Protein AF-A0A6G0M665-F1 (afdb_monomer_lite)

Foldseek 3Di:
DADEPDALQNLLVLCVDLVRVVPSLVRHDFPVPPDPDDDDDDDDDDDPPPDRPPVSVVVSVVRNVSNVVVNLVVLLVVQCVVCVCLQPDPPPPPPPPDDDDPDDDDDDDDDDPPDDDDPPPHRPPQPSVNSSVVSVVVSVCSSVDHDDPPVVVVVVVVVVD

Sequence (161 aa):
MRIPLATAEMVMILLLDPRTKFSVASLIQHPGEAGEKSGVATDGKQATKERGGDADDERLEQTIAAGNKLLYDAHREVYCKLNAGSCGGDEEAADVSSPNFDLVPSVDDDKVICGAPIAVTKPTTTSKTIQHAQADKVVDEWLEYTVDWVYSLRTRTDNLR

pLDDT: mean 71.15, std 21.15, range [39.16, 98.31]

Organism: NCBI:txid53985

Radius of gyration: 31.01 Å; chains: 1; bounding box: 93×54×78 Å

Structure (mmCIF, N/CA/C/O backbone):
data_AF-A0A6G0M665-F1
#
_entry.id   AF-A0A6G0M665-F1
#
loop_
_atom_site.group_PDB
_atom_site.id
_atom_site.type_symbol
_atom_site.label_atom_id
_atom_site.label_alt_id
_atom_site.label_comp_id
_atom_site.label_asym_id
_atom_site.label_entity_id
_atom_site.label_seq_id
_atom_site.pdbx_PDB_ins_code
_atom_site.Cartn_x
_atom_site.Cartn_y
_atom_site.Cartn_z
_atom_site.occupancy
_atom_site.B_iso_or_equiv
_atom_site.auth_seq_id
_atom_site.auth_comp_id
_atom_site.auth_asym_id
_atom_site.auth_atom_id
_atom_site.pdbx_PDB_model_num
ATOM 1 N N . MET A 1 1 ? 11.786 -13.186 -11.743 1.00 66.00 1 MET A N 1
ATOM 2 C CA . MET A 1 1 ? 10.816 -12.434 -12.569 1.00 66.00 1 MET A CA 1
ATOM 3 C C . MET A 1 1 ? 10.783 -11.019 -12.020 1.00 66.00 1 MET A C 1
ATOM 5 O O . MET A 1 1 ? 10.688 -10.898 -10.808 1.00 66.00 1 MET A O 1
ATOM 9 N N . ARG A 1 2 ? 10.946 -9.992 -12.859 1.00 79.56 2 ARG A N 1
ATOM 10 C CA . ARG A 1 2 ? 10.874 -8.578 -12.453 1.00 79.56 2 ARG A CA 1
ATOM 11 C C . ARG A 1 2 ? 9.732 -7.903 -13.221 1.00 79.56 2 ARG A C 1
ATOM 13 O O . ARG A 1 2 ? 9.453 -8.304 -14.351 1.00 79.56 2 ARG A O 1
ATOM 20 N N . ILE A 1 3 ? 9.066 -6.940 -12.597 1.00 80.69 3 ILE A N 1
ATOM 21 C CA . ILE A 1 3 ? 7.891 -6.236 -13.110 1.00 80.69 3 ILE A CA 1
ATOM 22 C C . ILE A 1 3 ? 8.375 -4.990 -13.861 1.00 80.69 3 ILE A C 1
ATOM 24 O O . ILE A 1 3 ? 8.876 -4.063 -13.215 1.00 80.69 3 ILE A O 1
ATOM 28 N N . PRO A 1 4 ? 8.263 -4.946 -15.200 1.00 78.88 4 PRO A N 1
ATOM 29 C CA . PRO A 1 4 ? 8.605 -3.752 -15.955 1.00 78.88 4 PRO A CA 1
ATOM 30 C C . PRO A 1 4 ? 7.635 -2.627 -15.611 1.00 78.88 4 PRO A C 1
ATOM 32 O O . PRO A 1 4 ? 6.425 -2.842 -15.561 1.00 78.88 4 PRO A O 1
ATOM 35 N N . LEU A 1 5 ? 8.170 -1.417 -15.445 1.00 78.38 5 LEU A N 1
ATOM 36 C CA . LEU A 1 5 ? 7.372 -0.193 -15.381 1.00 78.38 5 LEU A CA 1
ATOM 37 C C . LEU A 1 5 ? 6.303 -0.209 -14.265 1.00 78.38 5 LEU A C 1
ATOM 39 O O . LEU A 1 5 ? 5.149 0.147 -14.498 1.00 78.38 5 LEU A O 1
ATOM 43 N N . ALA A 1 6 ? 6.689 -0.629 -13.056 1.00 86.44 6 ALA A N 1
ATOM 44 C CA . ALA A 1 6 ? 5.774 -0.695 -11.920 1.00 86.44 6 ALA A CA 1
ATOM 45 C C . ALA A 1 6 ? 5.127 0.667 -11.613 1.00 86.44 6 ALA A C 1
ATOM 47 O O . ALA A 1 6 ? 5.780 1.712 -11.668 1.00 86.44 6 ALA A O 1
ATOM 48 N N . THR A 1 7 ? 3.837 0.641 -11.278 1.00 92.94 7 THR A N 1
ATOM 49 C CA . THR A 1 7 ? 3.089 1.806 -10.792 1.00 92.94 7 THR A CA 1
ATOM 50 C C . THR A 1 7 ? 3.033 1.812 -9.263 1.00 92.94 7 THR A C 1
ATOM 52 O O . THR A 1 7 ? 3.284 0.797 -8.610 1.00 92.94 7 THR A O 1
ATOM 55 N N . ALA A 1 8 ? 2.647 2.945 -8.675 1.00 95.75 8 ALA A N 1
ATOM 56 C CA . ALA A 1 8 ? 2.452 3.062 -7.230 1.00 95.75 8 ALA A CA 1
ATOM 57 C C . ALA A 1 8 ? 1.362 2.102 -6.696 1.00 95.75 8 ALA A C 1
ATOM 59 O O . ALA A 1 8 ? 1.492 1.556 -5.604 1.00 95.75 8 ALA A O 1
ATOM 60 N N . GLU A 1 9 ? 0.319 1.831 -7.485 1.00 95.62 9 GLU A N 1
ATOM 61 C CA . GLU A 1 9 ? -0.730 0.858 -7.145 1.00 95.62 9 GLU A CA 1
ATOM 62 C C . GLU A 1 9 ? -0.183 -0.574 -7.099 1.00 95.62 9 GLU A C 1
ATOM 64 O O . GLU A 1 9 ? -0.508 -1.335 -6.190 1.00 95.62 9 GLU A O 1
ATOM 69 N N . MET A 1 10 ? 0.698 -0.937 -8.039 1.00 95.12 10 MET A N 1
ATOM 70 C CA . MET A 1 10 ? 1.371 -2.239 -8.013 1.00 95.12 10 MET A CA 1
ATOM 71 C C . MET A 1 10 ? 2.260 -2.373 -6.779 1.00 95.12 10 MET A C 1
ATOM 73 O O . MET A 1 10 ? 2.226 -3.409 -6.121 1.00 95.12 10 MET A O 1
ATOM 77 N N . VAL A 1 11 ? 3.010 -1.324 -6.427 1.00 95.81 11 VAL A N 1
ATOM 78 C CA . VAL A 1 11 ? 3.788 -1.288 -5.180 1.00 95.81 11 VAL A CA 1
ATOM 79 C C . VAL A 1 11 ? 2.882 -1.521 -3.972 1.00 95.81 11 VAL A C 1
ATOM 81 O O . VAL A 1 11 ? 3.197 -2.372 -3.146 1.00 95.81 11 VAL A O 1
ATOM 84 N N . MET A 1 12 ? 1.748 -0.821 -3.879 1.00 96.69 12 MET A N 1
ATOM 85 C CA . MET A 1 12 ? 0.790 -1.003 -2.785 1.00 96.69 12 MET A CA 1
ATOM 86 C C . MET A 1 12 ? 0.312 -2.461 -2.688 1.00 96.69 12 MET A C 1
ATOM 88 O O . MET A 1 12 ? 0.304 -3.028 -1.599 1.00 96.69 12 MET A O 1
ATOM 92 N N . ILE A 1 13 ? -0.023 -3.101 -3.815 1.00 96.00 13 ILE A N 1
ATOM 93 C CA . ILE A 1 13 ? -0.419 -4.520 -3.845 1.00 96.00 13 ILE A CA 1
ATOM 94 C C . ILE A 1 13 ? 0.716 -5.421 -3.334 1.00 96.00 13 ILE A C 1
ATOM 96 O O . ILE A 1 13 ? 0.468 -6.322 -2.535 1.00 96.00 13 ILE A O 1
ATOM 100 N N . LEU A 1 14 ? 1.962 -5.166 -3.745 1.00 95.44 14 LEU A N 1
ATOM 101 C CA . LEU A 1 14 ? 3.118 -5.942 -3.285 1.00 95.44 14 LEU A CA 1
ATOM 102 C C . LEU A 1 14 ? 3.414 -5.738 -1.792 1.00 95.44 14 LEU A C 1
ATOM 104 O O . LEU A 1 14 ? 3.891 -6.665 -1.141 1.00 95.44 14 LEU A O 1
ATOM 108 N N . LEU A 1 15 ? 3.135 -4.554 -1.243 1.00 96.31 15 LEU A N 1
ATOM 109 C CA . LEU A 1 15 ? 3.263 -4.267 0.190 1.00 96.31 15 LEU A CA 1
ATOM 110 C C . LEU A 1 15 ? 2.168 -4.955 1.023 1.00 96.31 15 LEU A C 1
ATOM 112 O O . LEU A 1 15 ? 2.395 -5.280 2.189 1.00 96.31 15 LEU A O 1
ATOM 116 N N . LEU A 1 16 ? 0.997 -5.208 0.431 1.00 96.06 16 LEU A N 1
ATOM 117 C CA . LEU A 1 16 ? -0.117 -5.927 1.061 1.00 96.06 16 LEU A CA 1
ATOM 118 C C . LEU A 1 16 ? 0.056 -7.452 1.061 1.00 96.06 16 LEU A C 1
ATOM 120 O O . LEU A 1 16 ? -0.622 -8.132 1.829 1.00 96.06 16 LEU A O 1
ATOM 124 N N . ASP A 1 17 ? 0.940 -8.010 0.234 1.00 93.12 17 ASP A N 1
ATOM 125 C CA . ASP A 1 17 ? 1.244 -9.443 0.254 1.00 93.12 17 ASP A CA 1
ATOM 126 C C . ASP A 1 17 ? 2.455 -9.724 1.176 1.00 93.12 17 ASP A C 1
ATOM 128 O O . ASP A 1 17 ? 3.577 -9.282 0.889 1.00 93.12 17 ASP A O 1
ATOM 132 N N . PRO A 1 18 ? 2.280 -10.500 2.273 1.00 91.56 18 PRO A N 1
ATOM 133 C CA . PRO A 1 18 ? 3.366 -10.906 3.168 1.00 91.56 18 PRO A CA 1
ATOM 134 C C . PRO A 1 18 ? 4.585 -11.512 2.476 1.00 91.56 18 PRO A C 1
ATOM 136 O O . PRO A 1 18 ? 5.680 -11.472 3.033 1.00 91.56 18 PRO A O 1
ATOM 139 N N . ARG A 1 19 ? 4.397 -12.135 1.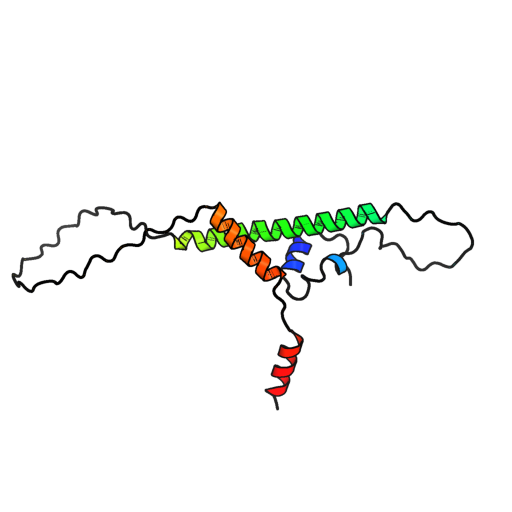308 1.00 90.06 19 ARG A N 1
ATOM 140 C CA . ARG A 1 19 ? 5.459 -12.821 0.564 1.00 90.06 19 ARG A CA 1
ATOM 141 C C . ARG A 1 19 ? 6.328 -11.859 -0.230 1.00 90.06 19 ARG A C 1
ATOM 143 O O . ARG A 1 19 ? 7.475 -12.190 -0.512 1.00 90.06 19 ARG A O 1
ATOM 150 N N . THR A 1 20 ? 5.794 -10.700 -0.608 1.00 92.06 20 THR A N 1
ATOM 151 C CA . THR A 1 20 ? 6.472 -9.765 -1.513 1.00 92.06 20 THR A CA 1
ATOM 152 C C . THR A 1 20 ? 6.873 -8.457 -0.854 1.00 92.06 20 THR A C 1
ATOM 154 O O . THR A 1 20 ? 7.778 -7.799 -1.365 1.00 92.06 20 THR A O 1
ATOM 157 N N . LYS A 1 21 ? 6.272 -8.085 0.285 1.00 93.25 21 LYS A N 1
ATOM 158 C CA . LYS A 1 21 ? 6.498 -6.777 0.924 1.00 93.25 21 LYS A CA 1
ATOM 159 C C . LYS A 1 21 ? 7.956 -6.479 1.292 1.00 93.25 21 LYS A C 1
ATOM 161 O O . LYS A 1 21 ? 8.367 -5.328 1.245 1.00 93.25 21 LYS A O 1
ATOM 166 N N . PHE A 1 22 ? 8.765 -7.507 1.560 1.00 92.62 22 PHE A N 1
ATOM 167 C CA . PHE A 1 22 ? 10.204 -7.369 1.844 1.00 92.62 22 PHE A CA 1
ATOM 168 C C . PHE A 1 22 ? 11.093 -7.372 0.592 1.00 92.62 22 PHE A C 1
ATOM 170 O O . PHE A 1 22 ? 12.308 -7.227 0.685 1.00 92.62 22 PHE A O 1
ATOM 177 N N . SER A 1 23 ? 10.518 -7.584 -0.591 1.00 92.19 23 SER A N 1
ATOM 178 C CA . SER A 1 23 ? 11.259 -7.740 -1.848 1.00 92.19 23 SER A CA 1
ATOM 179 C C . SER A 1 23 ? 10.764 -6.809 -2.952 1.00 92.19 23 SER A C 1
ATOM 181 O O . SER A 1 23 ? 11.133 -7.001 -4.107 1.00 92.19 23 SER A O 1
ATOM 183 N N . VAL A 1 24 ? 9.970 -5.786 -2.618 1.00 92.19 24 VAL A N 1
ATOM 184 C CA . VAL A 1 24 ? 9.374 -4.846 -3.585 1.00 92.19 24 VAL A CA 1
ATOM 185 C C . VAL A 1 24 ? 10.424 -4.249 -4.521 1.00 92.19 24 VAL A C 1
ATOM 187 O O . VAL A 1 24 ? 10.279 -4.369 -5.734 1.00 92.19 24 VAL A O 1
ATOM 190 N N . ALA A 1 25 ? 11.514 -3.694 -3.982 1.00 90.50 25 ALA A N 1
ATOM 191 C CA . ALA A 1 25 ? 12.590 -3.118 -4.791 1.00 90.50 25 ALA A CA 1
ATOM 192 C C . ALA A 1 25 ? 13.220 -4.149 -5.747 1.00 90.50 25 ALA A C 1
ATOM 194 O O . ALA A 1 25 ? 13.447 -3.860 -6.914 1.00 90.50 25 ALA A O 1
ATOM 195 N N . SER A 1 26 ? 13.422 -5.388 -5.285 1.00 89.12 26 SER A N 1
ATOM 196 C CA . SER A 1 26 ? 13.996 -6.472 -6.099 1.00 89.12 26 SER A CA 1
ATOM 197 C C . SER A 1 26 ? 13.045 -6.978 -7.193 1.00 89.12 26 SER A C 1
ATOM 199 O O . SER A 1 26 ? 13.487 -7.459 -8.241 1.00 89.12 26 SER A O 1
ATOM 201 N N . LEU A 1 27 ? 11.735 -6.888 -6.947 1.00 89.81 27 LEU A N 1
ATOM 202 C CA . LEU A 1 27 ? 10.686 -7.327 -7.864 1.00 89.81 27 LEU A CA 1
ATOM 203 C C . LEU A 1 27 ? 10.405 -6.316 -8.974 1.00 89.81 27 LEU A C 1
ATOM 205 O O . LEU A 1 27 ? 9.812 -6.704 -9.977 1.00 89.81 27 LEU A O 1
ATOM 209 N N . ILE A 1 28 ? 10.814 -5.058 -8.836 1.00 88.38 28 ILE A N 1
ATOM 210 C CA . ILE A 1 28 ? 10.591 -4.017 -9.841 1.00 88.38 28 ILE A CA 1
ATOM 211 C C . ILE A 1 28 ? 11.800 -3.949 -10.776 1.00 88.38 28 ILE A C 1
ATOM 213 O O . ILE A 1 28 ? 12.947 -4.091 -10.368 1.00 88.38 28 ILE A O 1
ATOM 217 N N . GLN A 1 29 ? 11.534 -3.812 -12.071 1.00 75.94 29 GLN A N 1
ATOM 218 C CA . GLN A 1 29 ? 12.558 -3.756 -13.111 1.00 75.94 29 GLN A CA 1
ATOM 219 C C . GLN A 1 29 ? 12.955 -2.298 -13.370 1.00 75.94 29 GLN A C 1
ATOM 221 O O . GLN A 1 29 ? 12.078 -1.446 -13.554 1.00 75.94 29 GLN A O 1
ATOM 226 N N . HIS A 1 30 ? 14.259 -2.021 -13.447 1.00 66.31 30 HIS A N 1
ATOM 227 C CA . HIS A 1 30 ? 14.750 -0.701 -13.839 1.00 66.31 30 HIS A CA 1
ATOM 228 C C . HIS A 1 30 ? 14.554 -0.496 -15.351 1.00 66.31 30 HIS A C 1
ATOM 230 O O . HIS A 1 30 ? 14.824 -1.418 -16.131 1.00 66.31 30 HIS A O 1
ATOM 236 N N . PRO A 1 31 ? 14.118 0.695 -15.802 1.00 57.03 31 PRO A N 1
ATOM 237 C CA . PRO A 1 31 ? 14.002 1.012 -17.226 1.00 57.03 31 PRO A CA 1
ATOM 238 C C . PRO A 1 31 ? 15.306 0.786 -18.018 1.00 57.03 31 PRO A C 1
ATOM 240 O O . PRO A 1 31 ? 15.240 0.438 -19.197 1.00 57.03 31 PRO A O 1
ATOM 243 N N . GLY A 1 32 ? 16.477 0.910 -17.382 1.00 53.75 32 GLY A N 1
ATOM 244 C CA . GLY A 1 32 ? 17.789 0.663 -17.986 1.00 53.75 32 GLY A CA 1
ATOM 245 C C . GLY A 1 32 ? 18.221 -0.803 -18.147 1.00 53.75 32 GLY A C 1
ATOM 246 O O . GLY A 1 32 ? 19.199 -1.063 -18.847 1.00 53.75 32 GLY A O 1
ATOM 247 N N . GLU A 1 33 ? 17.522 -1.781 -17.558 1.00 54.44 33 GLU A N 1
ATOM 248 C CA . GLU A 1 33 ? 17.923 -3.202 -17.618 1.00 54.44 33 GLU A CA 1
ATOM 249 C C . GLU A 1 33 ? 17.336 -3.975 -18.813 1.00 54.44 33 GLU A C 1
ATOM 251 O O . GLU A 1 33 ? 17.741 -5.106 -19.084 1.00 54.44 33 GLU A O 1
ATOM 256 N N . ALA A 1 34 ? 16.426 -3.382 -19.592 1.00 49.84 34 ALA A N 1
ATOM 257 C CA . ALA A 1 34 ? 15.792 -4.032 -20.750 1.00 49.84 34 ALA A CA 1
ATOM 258 C C . ALA A 1 34 ? 16.721 -4.186 -21.984 1.00 49.84 34 ALA A C 1
ATOM 260 O O . ALA A 1 34 ? 16.254 -4.349 -23.115 1.00 49.84 34 ALA A O 1
ATOM 261 N N . GLY A 1 35 ? 18.042 -4.118 -21.790 1.00 48.59 35 GLY A N 1
ATOM 262 C CA . GLY A 1 35 ? 19.021 -3.8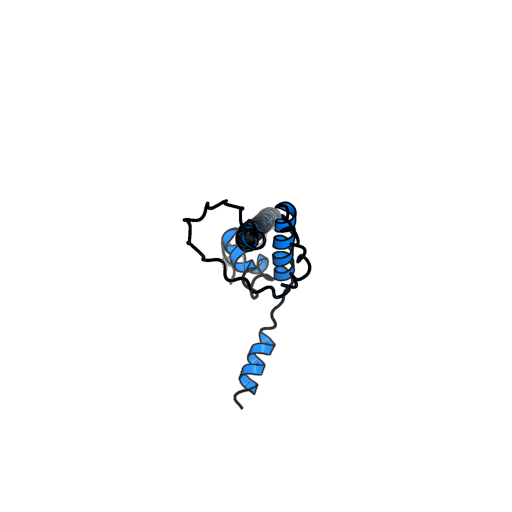72 -22.844 1.00 48.59 35 GLY A CA 1
ATOM 263 C C . GLY A 1 35 ? 20.253 -4.774 -22.897 1.00 48.59 35 GLY A C 1
ATOM 264 O O . GLY A 1 35 ? 21.132 -4.456 -23.685 1.00 48.59 35 GLY A O 1
ATOM 265 N N . GLU A 1 36 ? 20.361 -5.888 -22.165 1.00 48.16 36 GLU A N 1
ATOM 266 C CA . GLU A 1 36 ? 21.411 -6.886 -22.460 1.00 48.16 36 GLU A CA 1
ATOM 267 C C . GLU A 1 36 ? 20.904 -7.922 -23.464 1.00 48.16 36 GLU A C 1
ATOM 269 O O . GLU A 1 36 ? 20.560 -9.064 -23.162 1.00 48.16 36 GLU A O 1
ATOM 274 N N . LYS A 1 37 ? 20.855 -7.485 -24.723 1.00 46.00 37 LYS A N 1
ATOM 275 C CA . LYS A 1 37 ? 20.794 -8.396 -25.863 1.00 46.00 37 LYS A CA 1
ATOM 276 C C . LYS A 1 37 ? 22.170 -9.044 -25.977 1.00 46.00 37 LYS A C 1
ATOM 278 O O . LYS A 1 37 ? 23.154 -8.360 -26.241 1.00 46.00 37 LYS A O 1
ATOM 283 N N . SER A 1 38 ? 22.214 -10.359 -25.787 1.00 49.84 38 SER A N 1
ATOM 284 C CA . SER A 1 38 ? 23.315 -11.223 -26.212 1.00 49.84 38 SER A CA 1
ATOM 285 C C . SER A 1 38 ? 23.805 -10.808 -27.608 1.00 49.84 38 SER A C 1
ATOM 287 O O . SER A 1 38 ? 23.031 -10.814 -28.565 1.00 49.84 38 SER A O 1
ATOM 289 N N . GLY A 1 39 ? 25.068 -10.397 -27.718 1.00 39.84 39 GLY A N 1
ATOM 290 C CA . GLY A 1 39 ? 25.641 -9.902 -28.966 1.00 39.84 39 GLY A CA 1
ATOM 291 C C . GLY A 1 39 ? 27.151 -9.731 -28.870 1.00 39.84 39 GLY A C 1
ATOM 292 O O . GLY A 1 39 ? 27.620 -8.670 -28.490 1.00 39.84 39 GLY A O 1
ATOM 293 N N . VAL A 1 40 ? 27.860 -10.823 -29.174 1.00 42.66 40 VAL A N 1
ATOM 294 C CA . VAL A 1 40 ? 29.243 -10.959 -29.677 1.00 42.66 40 VAL A CA 1
ATOM 295 C C . VAL A 1 40 ? 30.237 -9.833 -29.346 1.00 42.66 40 VAL A C 1
ATOM 297 O O . VAL A 1 40 ? 30.130 -8.704 -29.813 1.00 42.66 40 VAL A O 1
ATOM 300 N N . ALA A 1 41 ? 31.300 -10.219 -28.636 1.00 48.84 41 ALA A N 1
ATOM 301 C CA . ALA A 1 41 ? 32.495 -9.420 -28.418 1.00 48.84 41 ALA A CA 1
ATOM 302 C C . ALA A 1 41 ? 33.111 -8.925 -29.739 1.00 48.84 41 ALA A C 1
ATOM 304 O O . ALA A 1 41 ? 33.592 -9.724 -30.540 1.00 48.84 41 ALA A O 1
ATOM 305 N N . THR A 1 42 ? 33.191 -7.606 -29.907 1.00 44.94 42 THR A N 1
ATOM 306 C CA . THR A 1 42 ? 34.219 -6.969 -30.737 1.00 44.94 42 THR A CA 1
ATOM 307 C C . THR A 1 42 ? 34.787 -5.763 -29.999 1.00 44.94 42 THR A C 1
ATOM 309 O O . THR A 1 42 ? 34.148 -4.723 -29.889 1.00 44.94 42 THR A O 1
ATOM 312 N N . ASP A 1 43 ? 35.970 -6.006 -29.447 1.00 45.84 43 ASP A N 1
ATOM 313 C CA . ASP A 1 43 ? 37.128 -5.133 -29.265 1.00 45.84 43 ASP A CA 1
ATOM 314 C C . ASP A 1 43 ? 36.938 -3.635 -28.933 1.00 45.84 43 ASP A C 1
ATOM 316 O O . ASP A 1 43 ? 36.468 -2.826 -29.731 1.00 45.84 43 ASP A O 1
ATOM 320 N N . GLY A 1 44 ? 37.456 -3.262 -27.758 1.00 51.94 44 GLY A N 1
ATOM 321 C CA . GLY A 1 44 ? 38.269 -2.057 -27.602 1.00 51.94 44 GLY A CA 1
ATOM 322 C C . GLY A 1 44 ? 37.613 -0.687 -27.792 1.00 51.94 44 GLY A C 1
ATOM 323 O O . GLY A 1 44 ? 38.042 0.082 -28.649 1.00 51.94 44 GLY A O 1
ATOM 324 N N . LYS A 1 45 ? 36.695 -0.287 -26.903 1.00 42.69 45 LYS A N 1
ATOM 325 C CA . LYS A 1 45 ? 36.609 1.121 -26.465 1.00 42.69 45 LYS A CA 1
ATOM 326 C C . LYS A 1 45 ? 35.869 1.242 -25.138 1.00 42.69 45 LYS A C 1
ATOM 328 O O . LYS A 1 45 ? 34.710 0.864 -25.024 1.00 42.69 45 LYS A O 1
ATOM 333 N N . GLN A 1 46 ? 36.571 1.774 -24.143 1.00 46.56 46 GLN A N 1
ATOM 334 C CA . GLN A 1 46 ? 36.059 2.114 -22.820 1.00 46.56 46 GLN A CA 1
ATOM 335 C C . GLN A 1 46 ? 34.823 3.014 -22.965 1.00 46.56 46 GLN A C 1
ATOM 337 O O . GLN A 1 46 ? 34.931 4.196 -23.285 1.00 46.56 46 GLN A O 1
ATOM 342 N N . ALA A 1 47 ? 33.642 2.427 -22.783 1.00 42.31 47 ALA A N 1
ATOM 343 C CA . ALA A 1 47 ? 32.397 3.161 -22.677 1.00 42.31 47 ALA A CA 1
ATOM 344 C C . ALA A 1 47 ? 32.302 3.717 -21.254 1.00 42.31 47 ALA A C 1
ATOM 346 O O . ALA A 1 47 ? 32.274 2.962 -20.283 1.00 42.31 47 ALA A O 1
ATOM 347 N N . THR A 1 48 ? 32.269 5.040 -21.133 1.00 42.69 48 THR A N 1
ATOM 348 C CA . THR A 1 48 ? 31.916 5.754 -19.905 1.00 42.69 48 THR A CA 1
ATOM 349 C C . THR A 1 48 ? 30.512 5.319 -19.472 1.00 42.69 48 THR A C 1
ATOM 351 O O . THR A 1 48 ? 29.515 5.783 -20.024 1.00 42.69 48 THR A O 1
ATOM 354 N N . LYS A 1 49 ? 30.424 4.379 -18.527 1.00 51.34 49 LYS A N 1
ATOM 355 C CA . LYS A 1 49 ? 29.171 3.805 -18.014 1.00 51.34 49 LYS A CA 1
ATOM 356 C C . LYS A 1 49 ? 28.808 4.430 -16.667 1.00 51.34 49 LYS A C 1
ATOM 358 O O . LYS A 1 49 ? 28.731 3.719 -15.682 1.00 51.34 49 LYS A O 1
ATOM 363 N N . GLU A 1 50 ? 28.591 5.741 -16.602 1.00 48.06 50 GLU A N 1
ATOM 364 C CA . GLU A 1 50 ? 28.196 6.408 -15.347 1.00 48.06 50 GLU A CA 1
ATOM 365 C C . GLU A 1 50 ? 27.295 7.620 -15.631 1.00 48.06 50 GLU A C 1
ATOM 367 O O . GLU A 1 50 ? 27.736 8.765 -15.606 1.00 48.06 50 GLU A O 1
ATOM 372 N N . ARG A 1 51 ? 26.025 7.376 -15.987 1.00 50.06 51 ARG A N 1
ATOM 373 C CA . ARG A 1 51 ? 24.966 8.413 -15.911 1.00 50.06 51 ARG A CA 1
ATOM 374 C C . ARG A 1 51 ? 23.521 7.894 -15.908 1.00 50.06 51 ARG A C 1
ATOM 376 O O . ARG A 1 51 ? 22.604 8.701 -15.841 1.00 50.06 51 ARG A O 1
ATOM 383 N N . GLY A 1 52 ? 23.308 6.581 -16.032 1.00 50.41 52 GLY A N 1
ATOM 384 C CA . GLY A 1 52 ? 21.967 5.983 -16.132 1.00 50.41 52 GLY A CA 1
ATOM 385 C C . GLY A 1 52 ? 21.455 5.281 -14.871 1.00 50.41 52 GLY A C 1
ATOM 386 O O . GLY A 1 52 ? 20.270 5.000 -14.815 1.00 50.41 52 GLY A O 1
ATOM 387 N N . GLY A 1 53 ? 22.311 4.992 -13.881 1.00 59.94 53 GLY A N 1
ATOM 388 C CA . GLY A 1 53 ? 21.896 4.285 -12.657 1.00 59.94 53 GLY A CA 1
ATOM 389 C C . GLY A 1 53 ? 21.150 5.185 -11.672 1.00 59.94 53 GLY A C 1
ATOM 390 O O . GLY A 1 53 ? 20.068 4.845 -11.224 1.00 59.94 53 GLY A O 1
ATOM 391 N N . ASP A 1 54 ? 21.686 6.381 -11.432 1.00 68.25 54 ASP A N 1
ATOM 392 C CA . ASP A 1 54 ? 21.182 7.321 -10.421 1.00 68.25 54 ASP A CA 1
ATOM 393 C C . ASP A 1 54 ? 19.726 7.755 -10.675 1.00 68.25 54 ASP A C 1
ATOM 395 O O . ASP A 1 54 ? 18.868 7.648 -9.807 1.00 68.25 54 ASP A O 1
ATOM 399 N N . ALA A 1 55 ? 19.400 8.139 -11.914 1.00 76.50 55 ALA A N 1
ATOM 400 C CA . ALA A 1 55 ? 18.047 8.570 -12.273 1.00 76.50 55 ALA A CA 1
ATOM 401 C C . ALA A 1 55 ? 17.014 7.424 -12.262 1.00 76.50 55 ALA A C 1
ATOM 403 O O . ALA A 1 55 ? 15.835 7.650 -11.973 1.00 76.50 55 ALA A O 1
ATOM 404 N N . ASP A 1 56 ? 17.435 6.201 -12.596 1.00 77.94 56 ASP A N 1
ATOM 405 C CA . ASP A 1 56 ? 16.558 5.026 -12.577 1.00 77.94 56 ASP A CA 1
ATOM 406 C C . ASP A 1 56 ? 16.294 4.555 -11.138 1.00 77.94 56 ASP A C 1
ATOM 408 O O . ASP A 1 56 ? 15.166 4.158 -10.829 1.00 77.94 56 ASP A O 1
ATOM 412 N N . ASP A 1 57 ? 17.296 4.648 -10.261 1.00 82.62 57 ASP A N 1
ATOM 413 C CA . ASP A 1 57 ? 17.179 4.357 -8.829 1.00 82.62 57 ASP A CA 1
ATOM 414 C C . ASP A 1 57 ? 16.301 5.401 -8.127 1.00 82.62 57 ASP A C 1
ATOM 416 O O . ASP A 1 57 ? 15.355 5.041 -7.428 1.00 82.62 57 ASP A O 1
ATOM 420 N N . GLU A 1 58 ? 16.502 6.696 -8.395 1.00 87.81 58 GLU A N 1
ATOM 421 C CA . GLU A 1 58 ? 15.621 7.758 -7.888 1.00 87.81 58 GLU A CA 1
ATOM 422 C C . GLU A 1 58 ? 14.161 7.537 -8.303 1.00 87.81 58 GLU A C 1
ATOM 424 O O . GLU A 1 58 ? 13.238 7.702 -7.50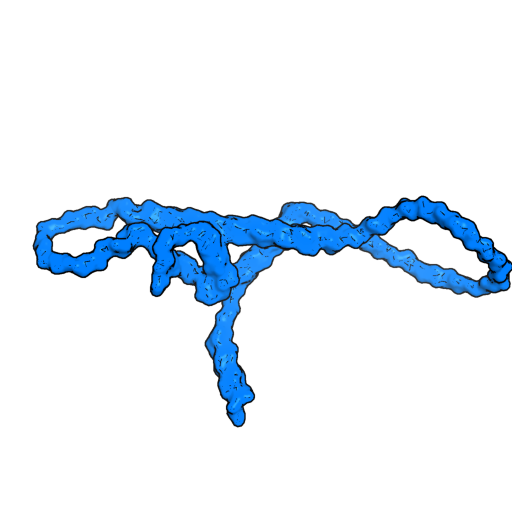1 1.00 87.81 58 GLU A O 1
ATOM 429 N N . ARG A 1 59 ? 13.925 7.140 -9.559 1.00 87.50 59 ARG A N 1
ATOM 430 C CA . ARG A 1 59 ? 12.575 6.860 -10.063 1.00 87.50 59 ARG A CA 1
ATOM 431 C C . ARG A 1 59 ? 11.952 5.641 -9.381 1.00 87.50 59 ARG A C 1
ATOM 433 O O . ARG A 1 59 ? 10.739 5.633 -9.139 1.00 87.50 59 ARG A O 1
ATOM 440 N N . LEU A 1 60 ? 12.749 4.614 -9.087 1.00 88.56 60 LEU A N 1
ATOM 441 C CA . LEU A 1 60 ? 12.304 3.451 -8.323 1.00 88.56 60 LEU A CA 1
ATOM 442 C C . LEU A 1 60 ? 11.884 3.872 -6.912 1.00 88.56 60 LEU A C 1
ATOM 444 O O . LEU A 1 60 ? 10.749 3.601 -6.517 1.00 88.56 60 LEU A O 1
ATOM 448 N N . GLU A 1 61 ? 12.748 4.590 -6.200 1.00 91.62 61 GLU A N 1
ATOM 449 C CA . GLU A 1 61 ? 12.480 5.067 -4.841 1.00 91.62 61 GLU A CA 1
ATOM 450 C C . GLU A 1 61 ? 11.239 5.965 -4.789 1.00 91.62 61 GLU A C 1
ATOM 452 O O . GLU A 1 61 ? 10.376 5.796 -3.930 1.00 91.62 61 GLU A O 1
ATOM 457 N N . GLN A 1 62 ? 11.063 6.857 -5.769 1.00 93.62 62 GLN A N 1
ATOM 458 C CA . GLN A 1 62 ? 9.851 7.674 -5.893 1.00 93.62 62 GLN A CA 1
ATOM 459 C C . GLN A 1 62 ? 8.590 6.825 -6.091 1.00 93.62 62 GLN A C 1
ATOM 461 O O . GLN A 1 62 ? 7.545 7.116 -5.506 1.00 93.62 62 GLN A O 1
ATOM 466 N N . THR A 1 63 ? 8.674 5.765 -6.896 1.00 94.00 63 THR A N 1
ATOM 467 C CA . THR A 1 63 ? 7.546 4.852 -7.132 1.00 94.00 63 THR A CA 1
ATOM 468 C C . THR A 1 63 ? 7.205 4.071 -5.862 1.00 94.00 63 THR A C 1
ATOM 470 O O . THR A 1 63 ? 6.027 3.928 -5.522 1.00 94.00 63 THR A O 1
ATOM 473 N N . ILE A 1 64 ? 8.223 3.617 -5.123 1.00 94.62 64 ILE A N 1
ATOM 474 C CA . ILE A 1 64 ? 8.058 2.925 -3.841 1.00 94.62 64 ILE A CA 1
ATOM 475 C C . ILE A 1 64 ? 7.447 3.865 -2.798 1.00 94.62 64 ILE A C 1
ATOM 477 O O . ILE A 1 64 ? 6.482 3.498 -2.123 1.00 94.62 64 ILE A O 1
ATOM 481 N N . ALA A 1 65 ? 7.953 5.093 -2.688 1.00 96.94 65 ALA A N 1
ATOM 482 C CA . ALA A 1 65 ? 7.432 6.106 -1.777 1.00 96.94 65 ALA A CA 1
ATOM 483 C C . ALA A 1 65 ? 5.972 6.464 -2.098 1.00 96.94 65 ALA A C 1
ATOM 485 O O . ALA A 1 65 ? 5.143 6.566 -1.192 1.00 96.94 65 ALA A O 1
ATOM 486 N N . ALA A 1 66 ? 5.625 6.591 -3.382 1.00 97.38 66 ALA A N 1
ATOM 487 C CA . ALA A 1 66 ? 4.253 6.833 -3.816 1.00 97.38 66 ALA A CA 1
ATOM 488 C C . ALA A 1 66 ? 3.315 5.666 -3.460 1.00 97.38 66 ALA A C 1
ATOM 490 O O . ALA A 1 66 ? 2.196 5.900 -3.002 1.00 97.38 66 ALA A O 1
ATOM 491 N N . GLY A 1 67 ? 3.768 4.419 -3.626 1.00 97.38 67 GLY A N 1
ATOM 492 C CA . GLY A 1 67 ? 2.994 3.237 -3.242 1.00 97.38 67 GLY A CA 1
ATOM 493 C C . GLY A 1 67 ? 2.802 3.107 -1.731 1.00 97.38 67 GLY A C 1
ATOM 494 O O . GLY A 1 67 ? 1.696 2.813 -1.282 1.00 97.38 67 GLY A O 1
ATOM 495 N N . ASN A 1 68 ? 3.834 3.414 -0.938 1.00 97.88 68 ASN A N 1
ATOM 496 C CA . ASN A 1 68 ? 3.709 3.511 0.518 1.00 97.88 68 ASN A CA 1
ATOM 497 C C . ASN A 1 68 ? 2.680 4.575 0.902 1.00 97.88 68 ASN A C 1
ATOM 499 O O . ASN A 1 68 ? 1.743 4.291 1.638 1.00 97.88 68 ASN A O 1
ATOM 503 N N . LYS A 1 69 ? 2.788 5.786 0.348 1.00 98.12 69 LYS A N 1
ATOM 504 C CA . LYS A 1 69 ? 1.825 6.857 0.622 1.00 98.12 69 LYS A CA 1
ATOM 505 C C . LYS A 1 69 ? 0.384 6.430 0.314 1.00 98.12 69 LYS A C 1
ATOM 507 O O . LYS A 1 69 ? -0.498 6.684 1.129 1.00 98.12 69 LYS A O 1
ATOM 512 N N . LEU A 1 70 ? 0.152 5.762 -0.821 1.00 98.31 70 LEU A N 1
ATOM 513 C CA . LEU A 1 70 ? -1.161 5.207 -1.169 1.00 98.31 70 LEU A CA 1
ATOM 514 C C . LEU A 1 70 ? -1.667 4.214 -0.118 1.00 98.31 70 LEU A C 1
ATOM 516 O O . LEU A 1 70 ? -2.827 4.303 0.273 1.00 98.31 70 LEU A O 1
ATOM 520 N N . LEU A 1 71 ? -0.804 3.316 0.364 1.00 98.12 71 LEU A N 1
ATOM 521 C CA . LEU A 1 71 ? -1.151 2.352 1.408 1.00 98.12 71 LEU A CA 1
ATOM 522 C C . LEU A 1 71 ? -1.613 3.049 2.697 1.00 98.12 71 LEU A C 1
ATOM 524 O O . LEU A 1 71 ? -2.696 2.744 3.196 1.00 98.12 71 LEU A O 1
ATOM 528 N N . TYR A 1 72 ? -0.827 4.000 3.212 1.00 98.12 72 TYR A N 1
ATOM 529 C CA . TYR A 1 72 ? -1.178 4.738 4.432 1.00 98.12 72 TYR A CA 1
ATOM 530 C C . TYR A 1 72 ? -2.458 5.558 4.249 1.00 98.12 72 TYR A C 1
ATOM 532 O O . TYR A 1 72 ? -3.342 5.513 5.102 1.00 98.12 72 TYR A O 1
ATOM 540 N N . ASP A 1 73 ? -2.592 6.286 3.139 1.00 98.00 73 ASP A N 1
ATOM 541 C CA . ASP A 1 73 ? -3.769 7.121 2.887 1.00 98.00 73 ASP A CA 1
ATOM 542 C C . ASP A 1 73 ? -5.048 6.272 2.765 1.00 98.00 73 ASP A C 1
ATOM 544 O O . ASP A 1 73 ? -6.061 6.595 3.392 1.00 98.00 73 ASP A O 1
ATOM 548 N N . ALA A 1 74 ? -4.991 5.150 2.039 1.00 97.38 74 ALA A N 1
ATOM 549 C CA . ALA A 1 74 ? -6.115 4.226 1.907 1.00 97.38 74 ALA A CA 1
ATOM 550 C C . ALA A 1 74 ? -6.477 3.566 3.247 1.00 97.38 74 ALA A C 1
ATOM 552 O O . ALA A 1 74 ? -7.655 3.498 3.611 1.00 97.38 74 ALA A O 1
ATOM 553 N N . HIS A 1 75 ? -5.479 3.116 4.017 1.00 97.38 75 HIS A N 1
ATOM 554 C CA . HIS A 1 75 ? -5.725 2.510 5.322 1.00 97.38 75 HIS A CA 1
ATOM 555 C C . HIS A 1 75 ? -6.332 3.513 6.308 1.00 97.38 75 HIS A C 1
ATOM 557 O O . HIS A 1 75 ? -7.319 3.187 6.964 1.00 97.38 75 HIS A O 1
ATOM 563 N N . ARG A 1 76 ? -5.818 4.751 6.372 1.00 96.62 76 ARG A N 1
ATOM 564 C CA . ARG A 1 76 ? -6.401 5.828 7.190 1.00 96.62 76 ARG A CA 1
ATOM 565 C C . ARG A 1 76 ? -7.873 6.042 6.864 1.00 96.62 76 ARG A C 1
ATOM 567 O O . ARG A 1 76 ? -8.678 6.147 7.786 1.00 96.62 76 ARG A O 1
ATOM 574 N N . GLU A 1 77 ? -8.236 6.091 5.581 1.00 95.44 77 GLU A N 1
ATOM 575 C CA . GLU A 1 77 ? -9.626 6.289 5.162 1.00 95.44 77 GLU A CA 1
ATOM 576 C C . GLU A 1 77 ? -10.541 5.166 5.671 1.00 95.44 77 GLU A C 1
ATOM 578 O O . GLU A 1 77 ? -11.588 5.436 6.269 1.00 95.44 77 GLU A O 1
ATOM 583 N N . VAL A 1 78 ? -10.133 3.911 5.471 1.00 94.56 78 VAL A N 1
ATOM 584 C CA . VAL A 1 78 ? -10.892 2.732 5.911 1.00 94.56 78 VAL A CA 1
ATOM 585 C C . VAL A 1 78 ? -10.966 2.671 7.437 1.00 94.56 78 VAL A C 1
ATOM 587 O O . VAL A 1 78 ? -12.052 2.511 7.991 1.00 94.56 78 VAL A O 1
ATOM 590 N N . TYR A 1 79 ? -9.841 2.870 8.123 1.00 93.94 79 TYR A N 1
ATOM 591 C CA . TYR A 1 79 ? -9.749 2.852 9.581 1.00 93.94 79 TYR A CA 1
ATOM 592 C C . TYR A 1 79 ? -10.642 3.923 10.220 1.00 93.94 79 TYR A C 1
ATOM 594 O O . TYR A 1 79 ? -11.391 3.625 11.150 1.00 93.94 79 TYR A O 1
ATOM 602 N N . CYS A 1 80 ? -10.628 5.156 9.697 1.00 90.50 80 CYS A N 1
ATOM 603 C CA . CYS A 1 80 ? -11.502 6.226 10.184 1.00 90.50 80 CYS A CA 1
ATOM 604 C C . CYS A 1 80 ? -12.980 5.862 10.012 1.00 90.50 80 CYS A C 1
ATOM 606 O O . CYS A 1 80 ? -13.767 6.039 10.938 1.00 90.50 80 CYS A O 1
ATOM 608 N N . LYS A 1 81 ? -13.369 5.330 8.845 1.00 90.00 81 LYS A N 1
ATOM 609 C CA . LYS A 1 81 ? -14.759 4.933 8.570 1.00 90.00 81 LYS A CA 1
ATOM 610 C C . LYS A 1 81 ? -15.234 3.808 9.490 1.00 90.00 81 LYS A C 1
ATOM 612 O O . LYS A 1 81 ? -16.350 3.879 9.993 1.00 90.00 81 LYS A O 1
ATOM 617 N N . LEU A 1 82 ? -14.391 2.805 9.734 1.00 89.25 82 LEU A N 1
ATOM 618 C CA . LEU A 1 82 ? -14.717 1.686 10.623 1.00 89.25 82 LEU A CA 1
ATOM 619 C C . LEU A 1 82 ? -14.842 2.127 12.085 1.00 89.25 82 LEU A C 1
ATOM 621 O O . LEU A 1 82 ? -15.716 1.646 12.801 1.00 89.25 82 LEU A O 1
ATOM 625 N N . ASN A 1 83 ? -14.020 3.085 12.514 1.00 84.81 83 ASN A N 1
ATOM 626 C CA . ASN A 1 83 ? -13.991 3.536 13.905 1.00 84.81 83 ASN A CA 1
ATOM 627 C C . ASN A 1 83 ? -14.873 4.760 14.186 1.00 84.81 83 ASN A C 1
ATOM 629 O O . ASN A 1 83 ? -15.041 5.133 15.346 1.00 84.81 83 ASN A O 1
ATOM 633 N N . ALA A 1 84 ? -15.504 5.346 13.163 1.00 75.38 84 ALA A N 1
ATOM 634 C CA . ALA A 1 84 ? -16.465 6.437 13.321 1.00 75.38 84 ALA A CA 1
ATOM 635 C C . ALA A 1 84 ? -17.688 6.028 14.169 1.00 75.38 84 ALA A C 1
ATOM 637 O O . ALA A 1 84 ? -18.200 6.840 14.936 1.00 75.38 84 ALA A O 1
ATOM 638 N N . GLY A 1 85 ? -18.125 4.764 14.079 1.00 61.41 85 GLY A N 1
ATOM 639 C CA . GLY A 1 85 ? -19.267 4.226 14.834 1.00 61.41 85 GLY A CA 1
ATOM 640 C C . GLY A 1 85 ? -18.955 3.812 16.277 1.00 61.41 85 GLY A C 1
ATOM 641 O O . GLY A 1 85 ? -19.864 3.722 17.095 1.00 61.41 85 GLY A O 1
ATOM 642 N N . SER A 1 86 ? -17.679 3.638 16.642 1.00 54.56 86 SER A N 1
ATOM 643 C CA . SER A 1 86 ? -17.280 3.350 18.031 1.00 54.56 86 SER A CA 1
ATOM 644 C C . SER A 1 86 ? -17.450 4.564 18.969 1.00 54.56 86 SER A C 1
ATOM 646 O O . SER A 1 86 ? -17.179 4.459 20.164 1.00 54.56 86 SER A O 1
ATOM 648 N N . CYS A 1 87 ? -17.901 5.707 18.434 1.00 47.97 87 CYS A N 1
ATOM 649 C CA . CYS A 1 87 ? -18.306 6.923 19.147 1.00 47.97 87 CYS A CA 1
ATOM 650 C C . CYS A 1 87 ? -19.813 7.235 19.007 1.00 47.97 87 CYS A C 1
ATOM 652 O O . CYS A 1 87 ? -20.214 8.381 19.188 1.00 47.97 87 CYS A O 1
ATOM 654 N N . GLY A 1 88 ? -20.655 6.254 18.671 1.00 40.47 88 GLY A N 1
ATOM 655 C CA . GLY A 1 88 ? -22.104 6.438 18.546 1.00 40.47 88 GLY A CA 1
ATOM 656 C C . GLY A 1 88 ? -22.854 6.066 19.822 1.00 40.47 88 GLY A C 1
ATOM 657 O O . GLY A 1 88 ? -23.303 4.935 19.959 1.00 40.47 88 GLY A O 1
ATOM 658 N N . GLY A 1 89 ? -22.983 7.018 20.742 1.00 42.12 89 GLY A N 1
ATOM 659 C CA . GLY A 1 89 ? -23.860 6.936 21.911 1.00 42.12 89 GLY A CA 1
ATOM 660 C C . GLY A 1 89 ? -24.585 8.258 22.148 1.00 42.12 89 GLY A C 1
ATOM 661 O O . GLY A 1 89 ? -24.721 8.669 23.292 1.00 42.12 89 GLY A O 1
ATOM 662 N N . ASP A 1 90 ? -24.979 8.944 21.075 1.00 45.72 90 ASP A N 1
ATOM 663 C CA . ASP A 1 90 ? -25.981 10.005 21.146 1.00 45.72 90 ASP A CA 1
ATOM 664 C C . ASP A 1 90 ? -27.344 9.351 20.902 1.00 45.72 90 ASP A C 1
ATOM 666 O O . ASP A 1 90 ? -27.859 9.329 19.785 1.00 45.72 90 ASP A O 1
ATOM 670 N N . GLU A 1 91 ? -27.932 8.788 21.959 1.00 46.88 91 GLU A N 1
ATOM 671 C CA . GLU A 1 91 ? -29.391 8.759 22.038 1.00 46.88 91 GLU A CA 1
ATOM 672 C C . GLU A 1 91 ? -29.814 10.160 22.476 1.00 46.88 91 GLU A C 1
ATOM 674 O O . GLU A 1 91 ? -29.934 10.488 23.657 1.00 46.88 91 GLU A O 1
ATOM 679 N N . GLU A 1 92 ? -29.913 11.024 21.468 1.00 40.72 92 GLU A N 1
ATOM 680 C CA . GLU A 1 92 ? -30.588 12.307 21.523 1.00 40.72 92 GLU A CA 1
ATOM 681 C C . GLU A 1 92 ? -31.924 12.121 22.247 1.00 40.72 92 GLU A C 1
ATOM 683 O O . GLU A 1 92 ? -32.762 11.310 21.846 1.00 40.72 92 GLU A O 1
ATOM 688 N N . ALA A 1 93 ? -32.098 12.861 23.343 1.00 47.88 93 ALA A N 1
ATOM 689 C CA . ALA A 1 93 ? -33.358 12.994 24.048 1.00 47.88 93 ALA A CA 1
ATOM 690 C C . ALA A 1 93 ? -34.379 13.675 23.124 1.00 47.88 93 ALA A C 1
ATOM 692 O O . ALA A 1 93 ? -34.651 14.869 23.236 1.00 47.88 93 ALA A O 1
ATOM 693 N N . ALA A 1 94 ? -34.940 12.913 22.190 1.00 39.75 94 ALA A N 1
ATOM 694 C CA . ALA A 1 94 ? -36.186 13.262 21.552 1.00 39.75 94 ALA A CA 1
ATOM 695 C C . ALA A 1 94 ? -37.288 12.953 22.565 1.00 39.75 94 ALA A C 1
ATOM 697 O O . ALA A 1 94 ? -37.699 11.808 22.747 1.00 39.75 94 ALA A O 1
ATOM 698 N N . ASP A 1 95 ? -37.709 14.009 23.254 1.00 46.88 95 ASP A N 1
ATOM 699 C CA . ASP A 1 95 ? -38.983 14.131 23.950 1.00 46.88 95 ASP A CA 1
ATOM 700 C C . ASP A 1 95 ? -40.121 13.739 22.990 1.00 46.88 95 ASP A C 1
ATOM 702 O O . ASP A 1 95 ? -40.714 14.564 22.294 1.00 46.88 95 ASP A O 1
ATOM 706 N N . VAL A 1 96 ? -40.385 12.438 22.876 1.00 39.16 96 VAL A N 1
ATOM 707 C CA . VAL A 1 96 ? -41.618 11.931 22.289 1.00 39.16 96 VAL A CA 1
ATOM 708 C C . VAL A 1 96 ? -42.663 11.979 23.384 1.00 39.16 96 VAL A C 1
ATOM 710 O O . VAL A 1 96 ? -42.799 11.062 24.190 1.00 39.16 96 VAL A O 1
ATOM 713 N N . SER A 1 97 ? -43.402 13.087 23.401 1.00 43.91 97 SER A N 1
ATOM 714 C CA . SER A 1 97 ? -44.701 13.187 24.054 1.00 43.91 97 SER A CA 1
ATOM 715 C C . SER A 1 97 ? -45.507 11.915 23.759 1.00 43.91 97 SER A C 1
ATOM 717 O O . SER A 1 97 ? -45.917 11.660 22.624 1.00 43.91 97 SER A O 1
ATOM 719 N N . SER A 1 98 ? -45.650 11.071 24.779 1.00 44.47 98 SER A N 1
ATOM 720 C CA . SER A 1 98 ? -46.325 9.780 24.693 1.00 44.47 98 SER A CA 1
ATOM 721 C C . SER A 1 98 ? -47.794 9.964 24.300 1.00 44.47 98 SER A C 1
ATOM 723 O O . SER A 1 98 ? -48.466 10.830 24.869 1.00 44.47 98 SER A O 1
ATOM 725 N N . PRO A 1 99 ? -48.372 9.122 23.423 1.00 44.41 99 PRO A N 1
ATOM 726 C CA . PRO A 1 99 ? -49.814 8.987 23.391 1.00 44.41 99 PRO A CA 1
ATOM 727 C C . PRO A 1 99 ? -50.239 8.288 24.688 1.00 44.41 99 PRO A C 1
ATOM 729 O O . PRO A 1 99 ? -49.803 7.183 25.003 1.00 44.41 99 PRO A O 1
ATOM 732 N N . ASN A 1 100 ? -51.050 9.011 25.449 1.00 47.72 100 ASN A N 1
ATOM 733 C CA . ASN A 1 100 ? -51.702 8.664 26.703 1.00 47.72 100 ASN A CA 1
ATOM 734 C C . ASN A 1 100 ? -52.123 7.175 26.771 1.00 47.72 100 ASN A C 1
ATOM 736 O O . ASN A 1 100 ? -53.167 6.800 26.237 1.00 47.72 100 ASN A O 1
ATOM 740 N N . PHE A 1 101 ? -51.325 6.325 27.424 1.00 45.41 101 PHE A N 1
ATOM 741 C CA . PHE A 1 101 ? -5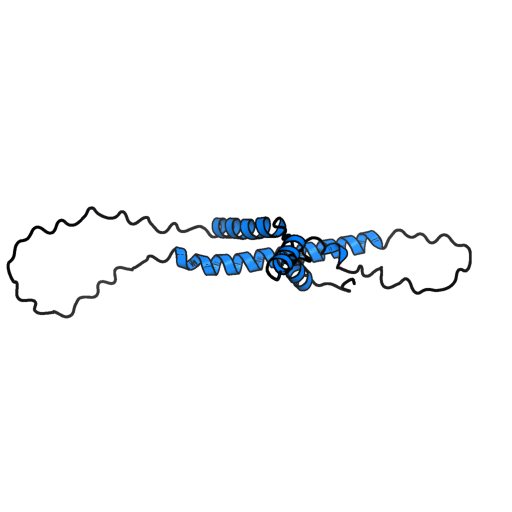1.811 5.033 27.902 1.00 45.41 101 PHE A CA 1
ATOM 742 C C . PHE A 1 101 ? -52.407 5.265 29.282 1.00 45.41 101 PHE A C 1
ATOM 744 O O . PHE A 1 101 ? -51.693 5.566 30.237 1.00 45.41 101 PHE A O 1
ATOM 751 N N . ASP A 1 102 ? -53.731 5.165 29.338 1.00 55.31 102 ASP A N 1
ATOM 752 C CA . ASP A 1 102 ? -54.545 5.187 30.546 1.00 55.31 102 ASP A CA 1
ATOM 753 C C . ASP A 1 102 ? -54.135 4.013 31.452 1.00 55.31 102 ASP A C 1
ATOM 755 O O . ASP A 1 102 ? -54.649 2.898 31.358 1.00 55.31 102 ASP A O 1
ATOM 759 N N . LEU A 1 103 ? -53.105 4.238 32.265 1.00 49.97 103 LEU A N 1
ATOM 760 C CA . LEU A 1 103 ? -52.629 3.303 33.272 1.00 49.97 103 LEU A CA 1
ATOM 761 C C . LEU A 1 103 ? -53.265 3.689 34.602 1.00 49.97 103 LEU A C 1
ATOM 763 O O . LEU A 1 103 ? -52.815 4.589 35.312 1.00 49.97 103 LEU A O 1
ATOM 767 N N . VAL A 1 104 ? -54.345 2.972 34.905 1.00 51.25 104 VAL A N 1
ATOM 768 C CA . VAL A 1 104 ? -55.008 2.929 36.209 1.00 51.25 104 VAL A CA 1
ATOM 769 C C . VAL A 1 104 ? -53.948 2.721 37.305 1.00 51.25 104 VAL A C 1
ATOM 771 O O . VAL A 1 104 ? -53.188 1.753 37.222 1.00 51.25 104 VAL A O 1
ATOM 774 N N . PRO A 1 105 ? -53.869 3.580 38.337 1.00 46.19 105 PRO A N 1
ATOM 775 C CA . PRO A 1 105 ? -52.843 3.455 39.361 1.00 46.19 105 PRO A CA 1
ATOM 776 C C . PRO A 1 105 ? -53.177 2.283 40.290 1.00 46.19 105 PRO A C 1
ATOM 778 O O . PRO A 1 105 ? -54.048 2.392 41.153 1.00 46.19 105 PRO A O 1
ATOM 781 N N . SER A 1 106 ? -52.482 1.154 40.137 1.00 45.50 106 SER A N 1
ATOM 782 C CA . SER A 1 106 ? -52.392 0.164 41.209 1.00 45.50 106 SER A CA 1
ATOM 783 C C . SER A 1 106 ? -51.331 0.633 42.197 1.00 45.50 106 SER A C 1
ATOM 785 O O . SER A 1 106 ? -50.148 0.699 41.864 1.00 45.50 106 SER A O 1
ATOM 787 N N . VAL A 1 107 ? -51.776 0.992 43.398 1.00 51.41 107 VAL A N 1
ATOM 788 C CA . VAL A 1 107 ? -50.901 1.235 44.540 1.00 51.41 107 VAL A CA 1
ATOM 789 C C . VAL A 1 107 ? -50.323 -0.114 44.966 1.00 51.41 107 VAL A C 1
ATOM 791 O O . VAL A 1 107 ? -51.039 -0.958 45.494 1.00 51.41 107 VAL A O 1
ATOM 794 N N . ASP A 1 108 ? -49.049 -0.349 44.682 1.00 42.91 108 ASP A N 1
ATOM 795 C CA . ASP A 1 108 ? -48.258 -1.243 45.517 1.00 42.91 108 ASP A CA 1
ATOM 796 C C . ASP A 1 108 ? -46.841 -0.688 45.614 1.00 42.91 108 ASP A C 1
ATOM 798 O O . ASP A 1 108 ? -46.170 -0.384 44.626 1.00 42.91 108 ASP A O 1
ATOM 802 N N . ASP A 1 109 ? -46.484 -0.421 46.857 1.00 53.38 109 ASP A N 1
ATOM 803 C CA . ASP A 1 109 ? -45.367 0.384 47.304 1.00 53.38 109 ASP A CA 1
ATOM 804 C C . ASP A 1 109 ? -44.231 -0.579 47.639 1.00 53.38 109 ASP A C 1
ATOM 806 O O . ASP A 1 109 ? -44.008 -0.916 48.798 1.00 53.38 109 ASP A O 1
ATOM 810 N N . ASP A 1 110 ? -43.530 -1.068 46.616 1.00 51.84 110 ASP A N 1
ATOM 811 C CA . ASP A 1 110 ? -42.290 -1.808 46.818 1.00 51.84 110 ASP A CA 1
ATOM 812 C C . ASP A 1 110 ? -41.118 -0.960 46.347 1.00 51.84 110 ASP A C 1
ATOM 814 O O . ASP A 1 110 ? -40.945 -0.662 45.164 1.00 51.84 110 ASP A O 1
ATOM 818 N N . LYS A 1 111 ? -40.311 -0.556 47.331 1.00 56.88 111 LYS A N 1
ATOM 819 C CA . LYS A 1 111 ? -39.058 0.188 47.197 1.00 56.88 111 LYS A CA 1
ATOM 820 C C . LYS A 1 111 ? -38.252 -0.289 45.988 1.00 56.88 111 LYS A C 1
ATOM 822 O O . LYS A 1 111 ? -37.454 -1.222 46.086 1.00 56.88 111 LYS A O 1
ATOM 827 N N . VAL A 1 112 ? -38.380 0.417 44.871 1.00 55.75 112 VAL A N 1
ATOM 828 C CA . VAL A 1 112 ? -37.429 0.313 43.770 1.00 55.75 112 VAL A CA 1
ATOM 829 C C . VAL A 1 112 ? -36.106 0.883 44.261 1.00 55.75 112 VAL A C 1
ATOM 831 O O . VAL A 1 112 ? -35.915 2.092 44.389 1.00 55.75 112 VAL A O 1
ATOM 834 N N . ILE A 1 113 ? -35.177 -0.015 44.583 1.00 54.56 113 ILE A N 1
ATOM 835 C CA . ILE A 1 113 ? -33.758 0.314 44.658 1.00 54.56 113 ILE A CA 1
ATOM 836 C C . ILE A 1 113 ? -33.355 0.672 43.228 1.00 54.56 113 ILE A C 1
ATOM 838 O O . ILE A 1 113 ? -32.972 -0.190 42.440 1.00 54.56 113 ILE A O 1
ATOM 842 N N . CYS A 1 114 ? -33.486 1.948 42.870 1.00 57.22 114 CYS A N 1
ATOM 843 C CA . CYS A 1 114 ? -32.834 2.481 41.687 1.00 57.22 114 CYS A CA 1
ATOM 844 C C . CYS A 1 114 ? -31.332 2.324 41.932 1.00 57.22 114 CYS A C 1
ATOM 846 O O . CYS A 1 114 ? -30.756 3.024 42.768 1.00 57.22 114 CYS A O 1
ATOM 848 N N . GLY A 1 115 ? -30.725 1.332 41.273 1.00 57.84 115 GLY A N 1
ATOM 849 C CA . GLY A 1 115 ? -29.284 1.113 41.303 1.00 57.84 115 GLY A CA 1
ATOM 850 C C . GLY A 1 115 ? -28.534 2.418 41.038 1.00 57.84 115 GLY A C 1
ATOM 851 O O . GLY A 1 115 ? -29.035 3.301 40.338 1.00 57.84 115 GLY A O 1
ATOM 852 N N . ALA A 1 116 ? -27.353 2.551 41.645 1.00 62.44 116 ALA A N 1
ATOM 853 C CA . ALA A 1 116 ? -26.519 3.742 41.533 1.00 62.44 116 ALA A CA 1
ATOM 854 C C . ALA A 1 116 ? -26.373 4.181 40.062 1.00 62.44 116 ALA A C 1
ATOM 856 O O . ALA A 1 116 ? -26.239 3.309 39.197 1.00 62.44 116 ALA A O 1
ATOM 857 N N . PRO A 1 117 ? -26.374 5.497 39.767 1.00 53.44 117 PRO A N 1
ATOM 858 C CA . PRO A 1 117 ? -26.216 5.988 38.406 1.00 53.44 117 PRO A CA 1
ATOM 859 C C . PRO A 1 117 ? -24.974 5.362 37.777 1.00 53.44 117 PRO A C 1
ATOM 861 O O . PRO A 1 117 ? -23.861 5.526 38.284 1.00 53.44 117 PRO A O 1
ATOM 864 N N . ILE A 1 118 ? -25.162 4.625 36.686 1.00 55.59 118 ILE A N 1
ATOM 865 C CA . ILE A 1 118 ? -24.042 4.133 35.895 1.00 55.59 118 ILE A CA 1
ATOM 866 C C . ILE A 1 118 ? -23.432 5.380 35.265 1.00 55.59 118 ILE A C 1
ATOM 868 O O . ILE A 1 118 ? -24.100 6.086 34.509 1.00 55.59 118 ILE A O 1
ATOM 872 N N . ALA A 1 119 ? -22.193 5.704 35.629 1.00 53.41 119 ALA A N 1
ATOM 873 C CA . ALA A 1 119 ? -21.481 6.805 35.007 1.00 53.41 119 ALA A CA 1
ATOM 874 C C . ALA A 1 119 ? -21.362 6.499 33.510 1.00 53.41 119 ALA A C 1
ATOM 876 O O . ALA A 1 119 ? -20.601 5.618 33.111 1.00 53.41 119 ALA A O 1
ATOM 877 N N . VAL A 1 120 ? -22.139 7.209 32.690 1.00 50.56 120 VAL A N 1
ATOM 878 C CA . VAL A 1 120 ? -21.995 7.179 31.237 1.00 50.56 120 VAL A CA 1
ATOM 879 C C . VAL A 1 120 ? -20.626 7.773 30.943 1.00 50.56 120 VAL A C 1
ATOM 881 O O . VAL A 1 120 ? -20.418 8.986 31.011 1.00 50.56 120 VAL A O 1
ATOM 884 N N . THR A 1 121 ? -19.647 6.908 30.685 1.00 51.09 121 THR A N 1
ATOM 885 C CA . THR A 1 121 ? -18.364 7.341 30.150 1.00 51.09 121 THR A CA 1
ATOM 886 C C . THR A 1 121 ? -18.642 7.960 28.795 1.00 51.09 121 THR A C 1
ATOM 888 O O . THR A 1 121 ? -19.036 7.275 27.854 1.00 51.09 121 THR A O 1
ATOM 891 N N . LYS A 1 122 ? -18.473 9.280 28.741 1.00 48.34 122 LYS A N 1
ATOM 892 C CA . LYS A 1 122 ? -18.591 10.108 27.547 1.00 48.34 122 LYS A CA 1
ATOM 893 C C . LYS A 1 122 ? -17.877 9.414 26.375 1.00 48.34 122 LYS A C 1
ATOM 895 O O . LYS A 1 122 ? -16.720 9.017 26.567 1.00 48.34 122 LYS A O 1
ATOM 900 N N . PRO A 1 123 ? -18.502 9.268 25.191 1.00 50.19 123 PRO A N 1
ATOM 901 C CA . PRO A 1 123 ? -17.785 8.777 24.024 1.00 50.19 123 PRO A CA 1
ATOM 902 C C . PRO A 1 123 ? -16.569 9.681 23.825 1.00 50.19 123 PRO A C 1
ATOM 904 O O . PRO A 1 123 ? -16.686 10.905 23.724 1.00 50.19 123 PRO A O 1
ATOM 907 N N . THR A 1 124 ? -15.376 9.093 23.889 1.00 49.03 124 THR A N 1
ATOM 908 C CA . THR A 1 124 ? -14.140 9.850 23.705 1.00 49.03 124 THR A CA 1
ATOM 909 C C . THR A 1 124 ? -14.058 10.191 22.233 1.00 49.03 124 THR A C 1
ATOM 911 O O . THR A 1 124 ? -13.603 9.370 21.441 1.00 49.03 124 THR A O 1
ATOM 914 N N . THR A 1 125 ? -14.508 11.394 21.869 1.00 55.88 125 THR A N 1
ATOM 915 C CA . THR A 1 125 ? -14.338 11.949 20.527 1.00 55.88 125 THR A CA 1
ATOM 916 C C . THR A 1 125 ? -12.847 11.965 20.216 1.00 55.88 125 THR A C 1
ATOM 918 O O . THR A 1 125 ? -12.103 12.846 20.646 1.00 55.88 125 THR A O 1
ATOM 921 N N . THR A 1 126 ? -12.375 10.930 19.531 1.00 61.72 126 THR A N 1
ATOM 922 C CA . THR A 1 126 ? -10.964 10.803 19.196 1.00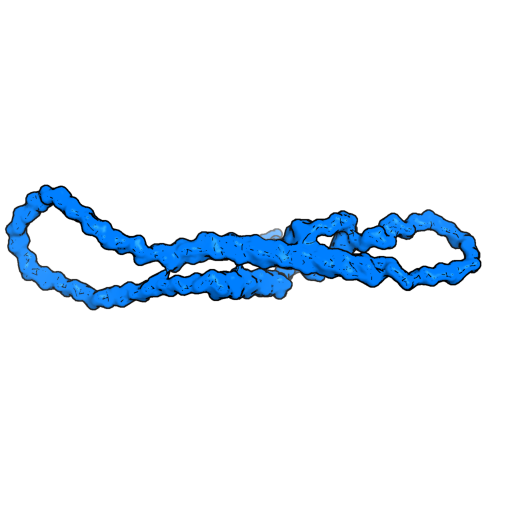 61.72 126 THR A CA 1
ATOM 923 C C . THR A 1 126 ? -10.724 11.709 18.003 1.00 61.72 126 THR A C 1
ATOM 925 O O . THR A 1 126 ? -11.260 11.473 16.922 1.00 61.72 126 THR A O 1
ATOM 928 N N . SER A 1 127 ? -9.958 12.782 18.200 1.00 79.50 127 SER A N 1
ATOM 929 C CA . SER A 1 127 ? -9.612 13.715 17.127 1.00 79.50 127 SER A CA 1
ATOM 930 C C . SER A 1 127 ? -9.049 12.973 15.912 1.00 79.50 127 SER A C 1
ATOM 932 O O . SER A 1 127 ? -8.303 12.005 16.062 1.00 79.50 127 SER A O 1
ATOM 934 N N . LYS A 1 128 ? -9.334 13.471 14.704 1.00 81.25 128 LYS A N 1
ATOM 935 C CA . LYS A 1 128 ? -8.880 12.880 13.430 1.00 81.25 128 LYS A CA 1
ATOM 936 C C . LYS A 1 128 ? -7.374 12.577 13.398 1.00 81.25 128 LYS A C 1
ATOM 938 O O . LYS A 1 128 ? -6.965 11.539 12.896 1.00 81.25 128 LYS A O 1
ATOM 943 N N . THR A 1 129 ? -6.554 13.440 13.998 1.00 86.19 129 THR A N 1
ATOM 944 C CA . THR A 1 129 ? -5.103 13.231 14.135 1.00 86.19 129 THR A CA 1
ATOM 945 C C . THR A 1 129 ? -4.756 11.975 14.936 1.00 86.19 129 THR A C 1
ATOM 947 O O . THR A 1 129 ? -3.843 11.246 14.562 1.00 86.19 129 THR A O 1
ATOM 950 N N . ILE A 1 130 ? -5.493 11.696 16.015 1.00 88.56 130 ILE A N 1
ATOM 951 C CA . ILE A 1 130 ? -5.283 10.501 16.843 1.00 88.56 130 ILE A CA 1
ATOM 952 C C . ILE A 1 130 ? -5.698 9.252 16.059 1.00 88.56 130 ILE A C 1
ATOM 954 O O . ILE A 1 130 ? -4.970 8.265 16.070 1.00 88.56 130 ILE A O 1
ATOM 958 N N . GLN A 1 131 ? -6.814 9.310 15.324 1.00 89.00 131 GLN A N 1
ATOM 959 C CA . GLN A 1 131 ? -7.248 8.197 14.472 1.00 89.00 131 GLN A CA 1
ATOM 960 C C . GLN A 1 131 ? -6.240 7.896 13.358 1.00 89.00 131 GLN A C 1
ATOM 962 O O . GLN A 1 131 ? -5.948 6.731 13.111 1.00 89.00 131 GLN A O 1
ATOM 967 N N . HIS A 1 132 ? -5.668 8.923 12.721 1.00 94.38 132 HIS A N 1
ATOM 968 C CA . HIS A 1 132 ? -4.611 8.733 11.726 1.00 94.38 132 HIS A CA 1
ATOM 969 C C . HIS A 1 132 ? -3.368 8.081 12.340 1.00 94.38 132 HIS A C 1
ATOM 971 O O . HIS A 1 132 ? -2.868 7.118 11.779 1.00 94.38 132 HIS A O 1
ATOM 977 N N . ALA A 1 133 ? -2.912 8.537 13.511 1.00 95.12 133 ALA A N 1
ATOM 978 C CA . ALA A 1 133 ? -1.752 7.942 14.177 1.00 95.12 133 ALA A CA 1
ATOM 979 C C . ALA A 1 133 ? -1.985 6.469 14.561 1.00 95.12 133 ALA A C 1
ATOM 981 O O . ALA A 1 133 ? -1.087 5.641 14.436 1.00 95.12 133 ALA A O 1
ATOM 982 N N . GLN A 1 134 ? -3.197 6.124 15.003 1.00 94.50 134 GLN A N 1
ATOM 983 C CA . GLN A 1 134 ? -3.562 4.730 15.258 1.00 94.50 134 GLN A CA 1
ATOM 984 C C . GLN A 1 134 ? -3.603 3.903 13.969 1.00 94.50 134 GLN A C 1
ATOM 986 O O . GLN A 1 134 ? -3.119 2.775 13.961 1.00 94.50 134 GLN A O 1
ATOM 991 N N . ALA A 1 135 ? -4.149 4.460 12.886 1.00 96.06 135 ALA A N 1
ATOM 992 C CA . ALA A 1 135 ? -4.168 3.804 11.585 1.00 96.06 135 ALA A CA 1
ATOM 993 C C . ALA A 1 135 ? -2.747 3.559 11.054 1.00 96.06 135 ALA A C 1
ATOM 995 O O . ALA A 1 135 ? -2.474 2.483 10.529 1.00 96.06 135 ALA A O 1
ATOM 996 N N . ASP A 1 136 ? -1.849 4.529 11.212 1.00 97.75 136 ASP A N 1
ATOM 997 C CA . ASP A 1 136 ? -0.454 4.427 10.776 1.00 97.75 136 ASP A CA 1
ATOM 998 C C . ASP A 1 136 ? 0.281 3.328 11.538 1.00 97.75 136 ASP A C 1
ATOM 1000 O O . ASP A 1 136 ? 0.918 2.484 10.918 1.00 97.75 136 ASP A O 1
ATOM 1004 N N . LYS A 1 137 ? 0.079 3.250 12.860 1.00 97.75 137 LYS A N 1
ATOM 1005 C CA . LYS A 1 137 ? 0.679 2.207 13.701 1.00 97.75 137 LYS A CA 1
ATOM 1006 C C . LYS A 1 137 ? 0.350 0.792 13.218 1.00 97.75 137 LYS A C 1
ATOM 1008 O O . LYS A 1 137 ? 1.207 -0.080 13.263 1.00 97.75 137 LYS A O 1
ATOM 1013 N N . VAL A 1 138 ? -0.877 0.555 12.747 1.00 97.31 138 VAL A N 1
ATOM 1014 C CA . VAL A 1 138 ? -1.278 -0.757 12.205 1.00 97.31 138 VAL A CA 1
ATOM 1015 C C . VAL A 1 138 ? -0.516 -1.081 10.918 1.00 97.31 138 VAL A C 1
ATOM 1017 O O . VAL A 1 138 ? -0.120 -2.227 10.714 1.00 97.31 138 VAL A O 1
ATOM 1020 N N . VAL A 1 139 ? -0.299 -0.087 10.052 1.00 97.56 139 VAL A N 1
ATOM 1021 C CA . VAL A 1 139 ? 0.495 -0.268 8.828 1.00 97.56 139 VAL A CA 1
ATOM 1022 C C . VAL A 1 139 ? 1.965 -0.503 9.175 1.00 97.56 139 VAL A C 1
ATOM 1024 O O . VAL A 1 139 ? 2.578 -1.391 8.591 1.00 97.56 139 VAL A O 1
ATOM 1027 N N . ASP A 1 140 ? 2.512 0.215 10.156 1.00 97.94 140 ASP A N 1
ATOM 1028 C CA . ASP A 1 140 ? 3.889 0.024 10.626 1.00 97.94 140 ASP A CA 1
ATOM 1029 C C . ASP A 1 140 ? 4.095 -1.404 11.161 1.00 97.94 140 ASP A C 1
ATOM 1031 O O . ASP A 1 140 ? 4.977 -2.129 10.698 1.00 97.94 140 ASP A O 1
ATOM 1035 N N . GLU A 1 141 ? 3.212 -1.857 12.058 1.00 97.12 141 GLU A N 1
ATOM 1036 C CA . GLU A 1 141 ? 3.217 -3.228 12.585 1.00 97.12 141 GLU A CA 1
ATOM 1037 C C . GLU A 1 141 ? 3.085 -4.260 11.458 1.00 97.12 141 GLU A C 1
ATOM 1039 O O . GLU A 1 141 ? 3.764 -5.289 11.458 1.00 97.12 141 GLU A O 1
ATOM 1044 N N . TRP A 1 142 ? 2.240 -3.984 10.461 1.00 96.12 142 TRP A N 1
ATOM 1045 C CA . TRP A 1 142 ? 2.121 -4.830 9.283 1.00 96.12 142 TRP A CA 1
ATOM 1046 C C . TRP A 1 142 ? 3.432 -4.918 8.501 1.00 96.12 142 TRP A C 1
ATOM 1048 O O . TRP A 1 142 ? 3.807 -6.018 8.100 1.00 96.12 142 TRP A O 1
ATOM 1058 N N . LEU A 1 143 ? 4.132 -3.811 8.260 1.00 95.06 143 LEU A N 1
ATOM 1059 C CA . LEU A 1 143 ? 5.378 -3.809 7.489 1.00 95.06 143 LEU A CA 1
ATOM 1060 C C . LEU A 1 143 ? 6.514 -4.550 8.209 1.00 95.06 143 LEU A C 1
ATOM 1062 O O . LEU A 1 143 ? 7.361 -5.147 7.547 1.00 95.06 143 LEU A O 1
ATOM 1066 N N . GLU A 1 144 ? 6.482 -4.607 9.539 1.00 94.69 144 GLU A N 1
ATOM 1067 C CA . GLU A 1 144 ? 7.416 -5.397 10.352 1.00 94.69 144 GLU A CA 1
ATOM 1068 C C . GLU A 1 144 ? 7.013 -6.877 10.473 1.00 94.69 144 GLU A C 1
ATOM 1070 O O . GLU A 1 144 ? 7.860 -7.770 10.597 1.00 94.69 144 GLU A O 1
ATOM 1075 N N . TYR A 1 145 ? 5.711 -7.166 10.420 1.00 92.56 145 TYR A N 1
ATOM 1076 C CA . TYR A 1 145 ? 5.181 -8.508 10.624 1.00 92.56 145 TYR A CA 1
ATOM 1077 C C . TYR A 1 145 ? 5.721 -9.506 9.591 1.00 92.56 145 TYR A C 1
ATOM 1079 O O . TYR A 1 145 ? 5.550 -9.339 8.387 1.00 92.56 145 TYR A O 1
ATOM 1087 N N . THR A 1 146 ? 6.312 -10.612 10.037 1.00 88.62 146 THR A N 1
ATOM 1088 C CA . THR A 1 146 ? 6.804 -11.675 9.147 1.00 88.62 146 THR A CA 1
ATOM 1089 C C . THR A 1 146 ? 5.985 -12.947 9.337 1.00 88.62 146 THR A C 1
ATOM 1091 O O . THR A 1 146 ? 5.699 -13.347 10.463 1.00 88.62 146 THR A O 1
ATOM 1094 N N . VAL A 1 147 ? 5.622 -13.608 8.235 1.00 83.12 147 VAL A N 1
ATOM 1095 C CA . VAL A 1 147 ? 4.925 -14.902 8.264 1.00 83.12 147 VAL A CA 1
ATOM 1096 C C . VAL A 1 147 ? 5.920 -16.027 7.986 1.00 83.12 147 VAL A C 1
ATOM 1098 O O . VAL A 1 147 ? 6.535 -16.056 6.920 1.00 83.12 147 VAL A O 1
ATOM 1101 N N . ASP A 1 148 ? 6.042 -16.985 8.909 1.00 79.50 148 ASP A N 1
ATOM 1102 C CA . ASP A 1 148 ? 6.789 -18.227 8.674 1.00 79.50 148 ASP A CA 1
ATOM 1103 C C . ASP A 1 148 ? 5.936 -19.232 7.880 1.00 79.50 148 ASP A C 1
ATOM 1105 O O . ASP A 1 148 ? 5.128 -20.007 8.406 1.00 79.50 148 ASP A O 1
ATOM 1109 N N . TRP A 1 149 ? 6.114 -19.207 6.562 1.00 70.44 149 TRP A N 1
ATOM 1110 C CA . TRP A 1 149 ? 5.437 -20.116 5.639 1.00 70.44 149 TRP A CA 1
ATOM 1111 C C . TRP A 1 149 ? 6.033 -21.535 5.625 1.00 70.44 149 TRP A C 1
ATOM 1113 O O . TRP A 1 149 ? 5.398 -22.459 5.115 1.00 70.44 149 TRP A O 1
ATOM 1123 N N . VAL A 1 150 ? 7.238 -21.743 6.169 1.00 64.56 150 VAL A N 1
ATOM 1124 C CA . VAL A 1 150 ? 7.914 -23.052 6.147 1.00 64.56 150 VAL A CA 1
ATOM 1125 C C . VAL A 1 150 ? 7.362 -23.954 7.250 1.00 64.56 150 VAL A C 1
ATOM 1127 O O . VAL A 1 150 ? 7.136 -25.146 7.024 1.00 64.56 150 VAL A O 1
ATOM 1130 N N . TYR A 1 151 ? 7.05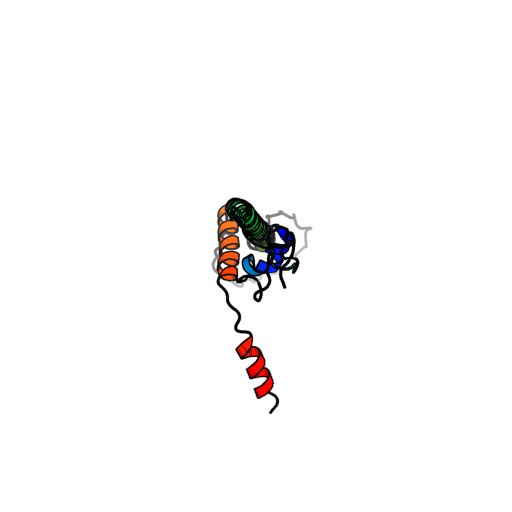6 -23.391 8.420 1.00 56.94 151 TYR A N 1
ATOM 1131 C CA . TYR A 1 151 ? 6.466 -24.151 9.524 1.00 56.94 151 TYR A CA 1
ATOM 1132 C C . TYR A 1 151 ? 5.043 -24.654 9.218 1.00 56.94 151 TYR A C 1
ATOM 1134 O O . TYR A 1 151 ? 4.681 -25.776 9.572 1.00 56.94 151 TYR A O 1
ATOM 1142 N N . SER A 1 152 ? 4.246 -23.868 8.490 1.00 54.75 152 SER A N 1
ATOM 1143 C CA . SER A 1 152 ? 2.850 -24.198 8.156 1.00 54.75 152 SER A CA 1
ATOM 1144 C C . SER A 1 152 ? 2.700 -25.337 7.134 1.00 54.75 152 SER A C 1
ATOM 1146 O O . SER A 1 152 ? 1.695 -26.049 7.147 1.00 54.75 152 SER A O 1
ATOM 1148 N N . LEU A 1 153 ? 3.703 -25.570 6.281 1.00 55.16 153 LEU A N 1
ATOM 1149 C CA . LEU A 1 153 ? 3.736 -26.733 5.384 1.00 55.16 153 LEU A CA 1
ATOM 1150 C C . LEU A 1 153 ? 4.103 -28.024 6.127 1.00 55.16 153 LEU A C 1
ATOM 1152 O O . LEU A 1 153 ? 3.527 -29.076 5.846 1.00 55.16 153 LEU A O 1
ATOM 1156 N N . ARG A 1 154 ? 5.020 -27.939 7.098 1.00 53.47 154 ARG A N 1
ATOM 1157 C CA . ARG A 1 154 ? 5.516 -29.096 7.856 1.00 53.47 154 ARG A CA 1
ATOM 1158 C C . ARG A 1 154 ? 4.472 -29.654 8.826 1.00 53.47 154 ARG A C 1
ATOM 1160 O O . ARG A 1 154 ? 4.263 -30.861 8.879 1.00 53.47 154 ARG A O 1
ATOM 1167 N N . THR A 1 155 ? 3.729 -28.789 9.514 1.00 53.69 155 THR A N 1
ATOM 1168 C CA . THR A 1 155 ? 2.640 -29.236 10.400 1.00 53.69 155 THR A CA 1
ATOM 1169 C C . THR A 1 155 ? 1.490 -29.882 9.629 1.00 53.69 155 THR A C 1
ATOM 1171 O O . THR A 1 155 ? 0.856 -30.804 10.135 1.00 53.69 155 THR A O 1
ATOM 1174 N N . ARG A 1 156 ? 1.226 -29.474 8.381 1.00 52.22 156 ARG A N 1
ATOM 1175 C CA . ARG A 1 156 ? 0.193 -30.115 7.555 1.00 52.22 156 ARG A CA 1
ATOM 1176 C C . ARG A 1 156 ? 0.573 -31.541 7.152 1.00 52.22 156 ARG A C 1
ATOM 1178 O O . ARG A 1 156 ? -0.309 -32.384 7.067 1.00 52.22 156 ARG A O 1
ATOM 1185 N N . THR A 1 157 ? 1.855 -31.825 6.929 1.00 55.41 157 THR A N 1
ATOM 1186 C CA . THR A 1 157 ? 2.314 -33.184 6.596 1.00 55.41 157 THR A CA 1
ATOM 1187 C C . THR A 1 157 ? 2.389 -34.106 7.809 1.00 55.41 157 THR A C 1
ATOM 1189 O O . THR A 1 157 ? 2.171 -35.305 7.661 1.00 55.41 157 THR A O 1
ATOM 1192 N N . ASP A 1 158 ? 2.638 -33.561 9.002 1.00 55.38 158 ASP A N 1
ATOM 1193 C CA . ASP A 1 158 ? 2.726 -34.351 10.237 1.00 55.38 158 ASP A CA 1
ATOM 1194 C C . ASP A 1 158 ? 1.344 -34.729 10.812 1.00 55.38 158 ASP A C 1
ATOM 1196 O O . ASP A 1 158 ? 1.239 -35.707 11.540 1.00 55.38 158 ASP A O 1
ATOM 1200 N N . ASN A 1 159 ? 0.267 -34.021 10.441 1.00 54.38 159 ASN A N 1
ATOM 1201 C CA . ASN A 1 159 ? -1.121 -34.359 10.815 1.00 54.38 159 ASN A CA 1
ATOM 1202 C C . ASN A 1 159 ? -1.809 -35.348 9.846 1.00 54.38 159 ASN A C 1
ATOM 1204 O O . ASN A 1 159 ? -3.007 -35.602 9.957 1.00 54.38 159 ASN A O 1
ATOM 1208 N N . LEU A 1 160 ? -1.073 -35.867 8.860 1.00 55.44 160 LEU A N 1
ATOM 1209 C CA . LEU A 1 160 ? -1.557 -36.797 7.830 1.00 55.44 160 LEU A CA 1
ATOM 1210 C C . LEU A 1 160 ? -0.862 -38.168 7.902 1.00 55.44 160 LEU A C 1
ATOM 1212 O O . LEU A 1 160 ? -0.961 -38.956 6.960 1.00 55.44 160 LEU A O 1
ATOM 1216 N N . ARG A 1 161 ? -0.162 -38.453 9.004 1.00 46.09 161 ARG A N 1
ATOM 1217 C CA . ARG A 1 161 ? 0.524 -39.720 9.270 1.00 46.09 161 ARG A CA 1
ATOM 1218 C C . ARG A 1 161 ? 0.036 -40.308 10.588 1.00 46.09 161 ARG A C 1
ATOM 1220 O O . ARG A 1 161 ? -0.084 -41.549 10.632 1.00 46.09 161 ARG A O 1
#

Secondary structure (DSSP, 8-state):
--EET--HHHHHHHHHSTTTTTSHHHHEEPGGGTT---------------SSHHHHHHHHHHHHHHHHHHHHHHHHHHHHHHHGGGG---------------------------PPP----------HHHHHHHHHHHHHHHHH----HHHHHHHHHHTT-